Protein AF-A0A497KD24-F1 (afdb_monomer)

Foldseek 3Di:
DEDEPDADEPDPVSVVVVCVVCVVVVVVVAAYEYEYAHPDPDHDPVVVVVCVVCVVVVNNRRYHYHHPPPDDPVRVVVLLVVLQVVVVVVDDLVVSCVVVVNPSVVSCVSCVVVD

Solvent-accessible surface area (backbone atoms only — not comparable to full-atom values): 6708 Å² total; per-residue (Å²): 89,81,44,75,53,72,91,40,57,64,42,59,75,54,48,52,54,53,49,63,75,42,41,73,44,52,77,69,69,42,45,36,37,44,34,19,32,66,87,57,100,61,75,50,73,65,50,48,53,51,50,49,53,28,45,80,68,75,41,57,77,38,59,42,80,41,65,66,57,93,54,54,72,70,55,49,47,56,52,47,55,53,53,45,55,44,40,78,70,68,50,54,63,71,56,52,19,65,74,67,73,42,60,54,72,59,50,51,68,65,43,64,88,74,116

Structure (mmCIF, N/CA/C/O backbone):
data_AF-A0A497KD24-F1
#
_entry.id   AF-A0A497KD24-F1
#
loop_
_atom_site.group_PDB
_atom_site.id
_atom_site.type_symbol
_atom_site.label_atom_id
_atom_site.label_alt_id
_atom_site.label_comp_id
_atom_site.label_asym_id
_atom_site.label_entity_id
_atom_site.label_seq_id
_atom_site.pdbx_PDB_ins_code
_atom_site.Cartn_x
_atom_site.Cartn_y
_atom_site.Cartn_z
_atom_site.occupancy
_atom_site.B_iso_or_equiv
_atom_site.auth_seq_id
_atom_site.auth_comp_id
_atom_site.auth_asym_id
_atom_site.auth_atom_id
_atom_site.pdbx_PDB_model_num
ATOM 1 N N . VAL A 1 1 ? -16.097 3.629 5.795 1.00 88.75 1 VAL A N 1
ATOM 2 C CA . VAL A 1 1 ? -15.485 4.969 5.613 1.00 88.75 1 VAL A CA 1
ATOM 3 C C . VAL A 1 1 ? -14.060 4.807 5.117 1.00 88.75 1 VAL A C 1
ATOM 5 O O . VAL A 1 1 ? -13.304 4.058 5.725 1.00 88.75 1 VAL A O 1
ATOM 8 N N . LYS A 1 2 ? -13.694 5.464 4.011 1.00 88.50 2 LYS A N 1
ATOM 9 C CA . LYS A 1 2 ? -12.340 5.400 3.441 1.00 88.50 2 LYS A CA 1
ATOM 10 C C . LYS A 1 2 ? -11.532 6.636 3.838 1.00 88.50 2 LYS A C 1
ATOM 12 O O . LYS A 1 2 ? -11.992 7.754 3.639 1.00 88.50 2 LYS A O 1
ATOM 17 N N . VAL A 1 3 ? -10.314 6.427 4.331 1.00 88.19 3 VAL A N 1
ATOM 18 C CA . VAL A 1 3 ? -9.316 7.465 4.609 1.00 88.19 3 VAL A CA 1
ATOM 19 C C . VAL A 1 3 ? -8.098 7.212 3.726 1.00 88.19 3 VAL A C 1
ATOM 21 O O . VAL A 1 3 ? -7.386 6.226 3.898 1.00 88.19 3 VAL A O 1
ATOM 24 N N . SER A 1 4 ? -7.855 8.101 2.763 1.00 87.12 4 SER A N 1
ATOM 25 C CA . SER A 1 4 ? -6.692 8.033 1.870 1.00 87.12 4 SER A CA 1
ATOM 26 C C . SER A 1 4 ? -5.592 8.951 2.385 1.00 87.12 4 SER A C 1
ATOM 28 O O . SER A 1 4 ? -5.760 10.165 2.450 1.00 87.12 4 SER A O 1
ATOM 30 N N . LEU A 1 5 ? -4.435 8.383 2.713 1.00 82.56 5 LEU A N 1
ATOM 31 C CA . LEU A 1 5 ? -3.286 9.119 3.245 1.00 82.56 5 LEU A CA 1
ATOM 32 C C . LEU A 1 5 ? -2.395 9.728 2.148 1.00 82.56 5 LEU A C 1
ATOM 34 O O . LEU A 1 5 ? -1.282 10.182 2.421 1.00 82.56 5 LEU A O 1
ATOM 38 N N . GLY A 1 6 ? -2.863 9.755 0.896 1.00 81.31 6 GLY A N 1
ATOM 39 C CA . GLY A 1 6 ? -2.104 10.314 -0.223 1.00 81.31 6 GLY A CA 1
ATOM 40 C C . GLY A 1 6 ? -0.818 9.529 -0.489 1.00 81.31 6 GLY A C 1
ATOM 41 O O . GLY A 1 6 ? -0.887 8.325 -0.742 1.00 81.31 6 GLY A O 1
ATOM 42 N N . SER A 1 7 ? 0.322 10.224 -0.453 1.00 74.50 7 SER A N 1
ATOM 43 C CA . SER A 1 7 ? 1.684 9.688 -0.598 1.00 74.50 7 SER A CA 1
ATOM 44 C C . SER A 1 7 ? 2.344 9.291 0.729 1.00 74.50 7 SER A C 1
ATOM 46 O O . SER A 1 7 ? 3.514 8.910 0.739 1.00 74.50 7 SER A O 1
ATOM 48 N N . LYS A 1 8 ? 1.629 9.388 1.858 1.00 80.88 8 LYS A N 1
ATOM 49 C CA . LYS A 1 8 ? 2.207 9.122 3.180 1.00 80.88 8 LYS A CA 1
ATOM 50 C C . LYS A 1 8 ? 2.397 7.629 3.431 1.00 80.88 8 LYS A C 1
ATOM 52 O O . LYS A 1 8 ? 1.626 6.781 2.975 1.00 80.88 8 LYS A O 1
ATOM 57 N N . ILE A 1 9 ? 3.426 7.350 4.223 1.00 8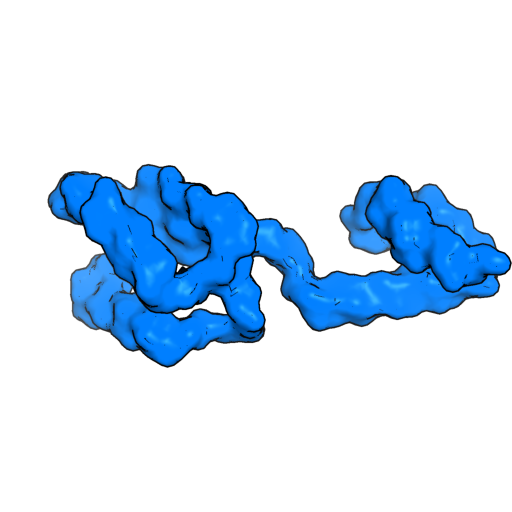2.56 9 ILE A N 1
ATOM 58 C CA . ILE A 1 9 ? 3.737 6.021 4.730 1.00 82.56 9 ILE A CA 1
ATOM 59 C C . ILE A 1 9 ? 2.836 5.717 5.937 1.00 82.56 9 ILE A C 1
ATOM 61 O O . ILE A 1 9 ? 2.607 6.586 6.781 1.00 82.56 9 ILE A O 1
ATOM 65 N N . LEU A 1 10 ? 2.344 4.482 6.027 1.00 83.62 10 LEU A N 1
ATOM 66 C CA . LEU A 1 10 ? 1.514 3.954 7.111 1.00 83.62 10 LEU A CA 1
ATOM 67 C C . LEU A 1 10 ? 2.335 3.711 8.387 1.00 83.62 10 LEU A C 1
ATOM 69 O O . LEU A 1 10 ? 2.569 2.577 8.795 1.00 83.62 10 LEU A O 1
ATOM 73 N N . THR A 1 11 ? 2.794 4.790 9.017 1.00 85.25 11 THR A N 1
ATOM 74 C CA . THR A 1 11 ? 3.390 4.755 10.359 1.00 85.25 11 THR A CA 1
ATOM 75 C C . THR A 1 11 ? 2.320 4.969 11.430 1.00 85.25 11 THR A C 1
ATOM 77 O O . THR A 1 11 ? 1.284 5.590 11.174 1.00 85.25 11 THR A O 1
ATOM 80 N N . PHE A 1 12 ? 2.572 4.506 12.657 1.00 86.12 12 PHE A N 1
ATOM 81 C CA . PHE A 1 12 ? 1.617 4.665 13.758 1.00 86.12 12 PHE A CA 1
ATOM 82 C C . PHE A 1 12 ? 1.183 6.117 14.020 1.00 86.12 12 PHE A C 1
ATOM 84 O O . PHE A 1 12 ? -0.018 6.338 14.151 1.00 86.12 12 PHE A O 1
ATOM 91 N N . PRO A 1 13 ? 2.064 7.141 14.010 1.00 89.19 13 PRO A N 1
ATOM 92 C CA . PRO A 1 13 ? 1.626 8.529 14.175 1.00 89.19 13 PRO A CA 1
ATOM 93 C C . PRO A 1 13 ? 0.610 8.983 13.120 1.00 89.19 13 PRO A C 1
ATOM 95 O O . PRO A 1 13 ? -0.319 9.731 13.429 1.00 89.19 13 PRO A O 1
ATOM 98 N N . VAL A 1 14 ? 0.769 8.526 11.875 1.00 89.19 14 VAL A N 1
ATOM 99 C CA . VAL A 1 14 ? -0.143 8.859 10.774 1.00 89.19 14 VAL A CA 1
ATOM 100 C C . VAL A 1 14 ? -1.468 8.120 10.942 1.00 89.19 14 VAL A C 1
ATOM 102 O O . VAL A 1 14 ? -2.529 8.736 10.842 1.00 89.19 14 VAL A O 1
ATOM 105 N N . VAL A 1 15 ? -1.410 6.826 11.260 1.00 88.25 15 VAL A N 1
ATOM 106 C CA . VAL A 1 15 ? -2.594 5.996 11.511 1.00 88.25 15 VAL A CA 1
ATOM 107 C C . VAL A 1 15 ? -3.386 6.505 12.714 1.00 88.25 15 VAL A C 1
ATOM 109 O O . VAL A 1 15 ? -4.598 6.657 12.615 1.00 88.25 15 VAL A O 1
ATOM 112 N N . ARG A 1 16 ? -2.722 6.862 13.818 1.00 90.81 16 ARG A N 1
ATOM 113 C CA . ARG A 1 16 ? -3.357 7.447 15.008 1.00 90.81 16 ARG A CA 1
ATOM 114 C C . ARG A 1 16 ? -4.146 8.703 14.652 1.00 90.81 16 ARG A C 1
ATOM 116 O O . ARG A 1 16 ? -5.306 8.818 15.033 1.00 90.81 16 ARG A O 1
ATOM 123 N N . LYS A 1 17 ? -3.540 9.633 13.903 1.00 91.12 17 LYS A N 1
ATOM 124 C CA . LYS A 1 17 ? -4.228 10.855 13.453 1.00 91.12 17 LYS A CA 1
ATOM 125 C C . LYS A 1 17 ? -5.454 10.524 12.598 1.00 91.12 17 LYS A C 1
ATOM 127 O O . LYS A 1 17 ? -6.511 11.102 12.823 1.00 91.12 17 LYS A O 1
ATOM 132 N N . ALA A 1 18 ? -5.324 9.576 11.671 1.00 90.50 18 ALA A N 1
ATOM 133 C CA . ALA A 1 18 ? -6.430 9.134 10.825 1.00 90.50 18 ALA A CA 1
ATOM 134 C C . ALA A 1 18 ? -7.576 8.511 11.637 1.00 90.50 18 ALA A C 1
ATOM 136 O O . ALA A 1 18 ? -8.732 8.853 11.415 1.00 90.50 18 ALA A O 1
ATOM 137 N N . LEU A 1 19 ? -7.265 7.646 12.607 1.00 90.19 19 LEU A N 1
ATOM 138 C CA . LEU A 1 19 ? -8.258 6.999 13.467 1.00 90.19 19 LEU A CA 1
ATOM 139 C C . LEU A 1 19 ? -8.999 8.003 14.355 1.00 90.19 19 LEU A C 1
ATOM 141 O O . LEU A 1 19 ? -10.214 7.905 14.491 1.00 90.19 19 LEU A O 1
ATOM 145 N N . ILE A 1 20 ? -8.296 8.999 14.906 1.00 92.56 20 ILE A N 1
ATOM 146 C CA . ILE A 1 20 ? -8.922 10.074 15.691 1.00 92.56 20 ILE A CA 1
ATOM 147 C C . ILE A 1 20 ? -9.933 10.850 14.837 1.00 92.56 20 ILE A C 1
ATOM 149 O O . ILE A 1 20 ? -11.037 11.120 15.300 1.00 92.56 20 ILE A O 1
ATOM 153 N N . GLN A 1 21 ? -9.599 11.152 13.578 1.00 91.88 21 GLN A N 1
ATOM 154 C CA . GLN A 1 21 ? -10.502 11.866 12.663 1.00 91.88 21 GLN A CA 1
ATOM 155 C C . GLN A 1 21 ? -11.789 11.092 12.358 1.00 91.88 21 GLN A C 1
ATOM 157 O O . GLN A 1 21 ? -12.818 11.701 12.080 1.00 91.88 21 GLN A O 1
ATOM 162 N N . VAL A 1 22 ? -11.749 9.759 12.415 1.00 91.00 22 VAL A N 1
ATOM 163 C CA . VAL A 1 22 ? -12.904 8.899 12.121 1.00 91.00 22 VAL A CA 1
ATOM 164 C C . VAL A 1 22 ? -13.489 8.220 13.359 1.00 91.00 22 VAL A C 1
ATOM 166 O O . VAL A 1 22 ? -14.302 7.306 13.223 1.00 91.00 22 VAL A O 1
ATOM 169 N N . LYS A 1 23 ? -13.131 8.680 14.565 1.00 90.50 23 LYS A N 1
ATOM 170 C CA . LYS A 1 23 ? -13.579 8.095 15.839 1.00 90.50 23 LYS A CA 1
ATOM 171 C C . LYS A 1 23 ? -15.101 7.946 15.909 1.00 90.50 23 LYS A C 1
ATOM 173 O O . LYS A 1 23 ? -15.593 6.865 16.212 1.00 90.50 23 LYS A O 1
ATOM 178 N N . ASN A 1 24 ? -15.840 8.988 15.528 1.00 90.88 24 ASN A N 1
ATOM 179 C CA . ASN A 1 24 ? -17.308 8.982 15.558 1.00 90.88 24 ASN A CA 1
ATOM 180 C C . ASN A 1 24 ? -17.914 7.893 14.654 1.00 90.88 24 ASN A C 1
ATOM 182 O O . ASN A 1 24 ? -19.010 7.406 14.912 1.00 90.88 24 ASN A O 1
ATOM 186 N N . TYR A 1 25 ? -17.216 7.497 13.586 1.00 90.31 25 TYR A N 1
ATOM 187 C CA . TYR A 1 25 ? -17.655 6.410 12.711 1.00 90.31 25 TYR A CA 1
ATOM 188 C C . TYR A 1 25 ? -17.351 5.034 13.313 1.00 90.31 25 TYR A C 1
ATOM 190 O O . TYR A 1 25 ? -18.166 4.125 13.170 1.00 90.31 25 TYR A O 1
ATOM 198 N N . LEU A 1 26 ? -16.227 4.889 14.024 1.00 85.06 26 LEU A N 1
ATOM 199 C CA . LEU A 1 26 ? -15.916 3.671 14.781 1.00 85.06 26 LEU A CA 1
ATOM 200 C C . LEU A 1 26 ? -16.944 3.422 15.890 1.00 85.06 26 LEU A C 1
ATOM 202 O O . LEU A 1 26 ? -17.400 2.294 16.051 1.00 85.06 26 LEU A O 1
ATOM 206 N N . GLU A 1 27 ? -17.347 4.469 16.613 1.00 87.00 27 GLU A N 1
ATOM 207 C CA . GLU A 1 27 ? -18.393 4.392 17.648 1.00 87.00 27 GLU A CA 1
ATOM 208 C C . GLU A 1 27 ? -19.749 3.979 17.064 1.00 87.00 27 GLU A C 1
ATOM 210 O O . GLU A 1 27 ? -20.482 3.204 17.670 1.00 87.00 27 GLU A O 1
ATOM 215 N N . LYS A 1 28 ? -20.044 4.418 15.837 1.00 90.12 28 LYS A N 1
ATOM 216 C CA . LYS A 1 28 ? -21.231 4.012 15.069 1.00 90.12 28 LYS A CA 1
ATOM 217 C C . LYS A 1 28 ? -21.055 2.685 14.320 1.00 90.12 28 LYS A C 1
ATOM 219 O O . LYS A 1 28 ? -21.831 2.375 13.421 1.00 90.12 28 LYS A O 1
ATOM 224 N N . ASN A 1 29 ? -20.038 1.905 14.678 1.00 85.75 29 ASN A N 1
ATOM 225 C CA . ASN A 1 29 ? -19.792 0.550 14.191 1.00 85.75 29 ASN A CA 1
ATOM 226 C C . ASN A 1 29 ? -19.456 0.419 12.689 1.00 85.75 29 ASN A C 1
ATOM 228 O O . ASN A 1 29 ? -19.489 -0.693 12.148 1.00 85.75 29 ASN A O 1
ATOM 232 N N . TYR A 1 30 ? -19.088 1.518 12.019 1.00 89.75 30 TYR A N 1
ATOM 233 C CA . TYR A 1 30 ? -18.654 1.500 10.621 1.00 89.75 30 TYR A CA 1
ATOM 234 C C . TYR A 1 30 ? -17.275 0.856 10.470 1.00 89.75 30 TYR A C 1
ATOM 236 O O . TYR A 1 30 ? -16.376 1.065 11.283 1.00 89.75 30 TYR A O 1
ATOM 244 N N . GLN A 1 31 ? -17.073 0.167 9.347 1.00 91.62 31 GLN A N 1
ATOM 245 C CA . GLN A 1 31 ? -15.744 -0.260 8.922 1.00 91.62 31 GLN A CA 1
ATOM 246 C C . GLN A 1 31 ? -14.933 0.934 8.404 1.00 91.62 31 GLN A C 1
ATOM 248 O O . GLN A 1 31 ? -15.408 1.728 7.582 1.00 91.62 31 GLN A O 1
ATOM 253 N N . ILE A 1 32 ? -13.689 1.046 8.8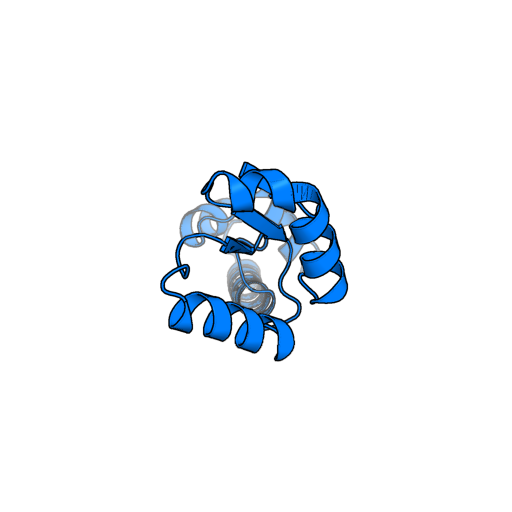55 1.00 92.12 32 ILE A N 1
ATOM 254 C CA . ILE A 1 32 ? -12.725 2.062 8.444 1.00 92.12 32 ILE A CA 1
ATOM 255 C C . ILE A 1 32 ? -11.662 1.421 7.559 1.00 92.12 32 ILE A C 1
ATOM 257 O O . ILE A 1 32 ? -11.017 0.453 7.941 1.00 92.12 32 ILE A O 1
ATOM 261 N N . MET A 1 33 ? -11.434 2.002 6.388 1.00 90.69 33 MET A N 1
ATOM 262 C CA . MET A 1 33 ? -10.368 1.602 5.479 1.00 90.69 33 MET A CA 1
ATOM 263 C C . MET A 1 33 ? -9.315 2.705 5.429 1.00 90.69 33 MET A C 1
ATOM 265 O O . MET A 1 33 ? -9.626 3.823 5.019 1.00 90.69 33 MET A O 1
ATOM 269 N N . ILE A 1 34 ? -8.081 2.404 5.829 1.00 88.62 34 ILE A N 1
ATOM 270 C CA . ILE A 1 34 ? -6.950 3.334 5.790 1.00 88.62 34 ILE A CA 1
ATOM 271 C C . ILE A 1 34 ? -6.018 2.914 4.655 1.00 88.62 34 ILE A C 1
ATOM 273 O O . ILE A 1 34 ? -5.372 1.870 4.705 1.00 88.62 34 ILE A O 1
ATOM 277 N N . GLU A 1 35 ? -5.947 3.747 3.626 1.00 88.25 35 GLU A N 1
ATOM 278 C CA . GLU A 1 35 ? -5.187 3.486 2.409 1.00 88.25 35 GLU A CA 1
ATOM 279 C C . GLU A 1 35 ? -3.919 4.356 2.374 1.00 88.25 35 GLU A C 1
ATOM 281 O O . GLU A 1 35 ? -3.991 5.585 2.466 1.00 88.25 35 GLU A O 1
ATOM 286 N N . GLY A 1 36 ? -2.748 3.739 2.214 1.00 84.31 36 GLY A N 1
ATOM 287 C CA . GLY A 1 36 ? -1.455 4.430 2.198 1.00 84.31 36 GLY A CA 1
ATOM 288 C C . GLY A 1 36 ? -0.317 3.530 1.723 1.00 84.31 36 GLY A C 1
ATOM 289 O O . GLY A 1 36 ? -0.557 2.418 1.273 1.00 84.31 36 GLY A O 1
ATOM 290 N N . TYR A 1 37 ? 0.927 4.006 1.791 1.00 80.06 37 TYR A N 1
ATOM 291 C CA . TYR A 1 37 ? 2.093 3.197 1.414 1.00 80.06 37 TYR A CA 1
ATOM 292 C C . TYR A 1 37 ? 2.673 2.471 2.626 1.00 80.06 37 TYR A C 1
ATOM 294 O O . TYR A 1 37 ? 2.904 3.093 3.662 1.00 80.06 37 TYR A O 1
ATOM 302 N N . PHE A 1 38 ? 2.985 1.181 2.514 1.00 81.44 38 PHE A N 1
ATOM 303 C CA . PHE A 1 38 ? 3.736 0.501 3.572 1.00 81.44 38 PHE A CA 1
ATOM 304 C C . PHE A 1 38 ? 5.226 0.861 3.543 1.00 81.44 38 PHE A C 1
ATOM 306 O O . PHE A 1 38 ? 5.843 0.972 2.484 1.00 81.44 38 PHE A O 1
ATOM 313 N N . ALA A 1 39 ? 5.817 1.041 4.729 1.00 73.81 39 ALA A N 1
ATOM 314 C CA . ALA A 1 39 ? 7.244 1.343 4.875 1.00 73.81 39 ALA A CA 1
ATOM 315 C C . ALA A 1 39 ? 8.136 0.147 4.494 1.00 73.81 39 ALA A C 1
ATOM 317 O O . ALA A 1 39 ? 9.269 0.322 4.049 1.00 73.81 39 ALA A O 1
ATOM 318 N N . GLY A 1 40 ? 7.627 -1.073 4.681 1.00 72.31 40 GLY A N 1
ATOM 319 C CA . GLY A 1 40 ? 8.376 -2.315 4.533 1.00 72.31 40 GLY A CA 1
ATOM 320 C C . GLY A 1 40 ? 7.477 -3.504 4.206 1.00 72.31 40 GLY A C 1
ATOM 321 O O . GLY A 1 40 ? 6.324 -3.343 3.816 1.00 72.31 40 GLY A O 1
ATOM 322 N N . LYS A 1 41 ? 8.024 -4.719 4.339 1.00 68.62 41 LYS A N 1
ATOM 323 C CA . LYS A 1 41 ? 7.290 -5.968 4.063 1.00 68.62 41 LYS A CA 1
ATOM 324 C C . LYS A 1 41 ? 6.123 -6.210 5.019 1.00 68.62 41 LYS A C 1
ATOM 326 O O . LYS A 1 41 ? 5.202 -6.931 4.644 1.00 68.62 41 LYS A O 1
ATOM 331 N N . GLU A 1 42 ? 6.202 -5.646 6.218 1.00 76.44 42 GLU A N 1
ATOM 332 C CA . GLU A 1 42 ? 5.289 -5.890 7.325 1.00 76.44 42 GLU A CA 1
ATOM 333 C C . GLU A 1 42 ? 4.864 -4.576 7.980 1.00 76.44 42 GLU A C 1
ATOM 335 O O . GLU A 1 42 ? 5.521 -3.540 7.834 1.00 76.44 42 GLU A O 1
ATOM 340 N N . TYR A 1 43 ? 3.772 -4.649 8.738 1.00 82.19 43 TYR A N 1
ATOM 341 C CA . TYR A 1 43 ? 3.340 -3.593 9.641 1.00 82.19 43 TYR A CA 1
ATOM 342 C C . TYR A 1 43 ? 4.419 -3.266 10.680 1.00 82.19 43 TYR A C 1
ATOM 344 O O . TYR A 1 43 ? 5.159 -4.149 11.123 1.00 82.19 43 TYR A O 1
ATOM 352 N N . SER A 1 44 ? 4.476 -2.004 11.115 1.00 84.81 44 SER A N 1
ATOM 353 C CA . SER A 1 44 ? 5.301 -1.640 12.269 1.00 84.81 44 SER A CA 1
ATOM 354 C C . SER A 1 44 ? 4.807 -2.363 13.529 1.00 84.81 44 SER A C 1
ATOM 3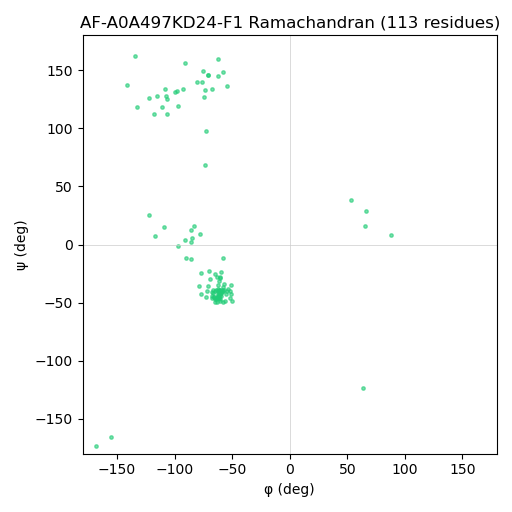56 O O . SER A 1 44 ? 3.656 -2.808 13.589 1.00 84.81 44 SER A O 1
ATOM 358 N N . ARG A 1 45 ? 5.666 -2.485 14.550 1.00 88.31 45 ARG A N 1
A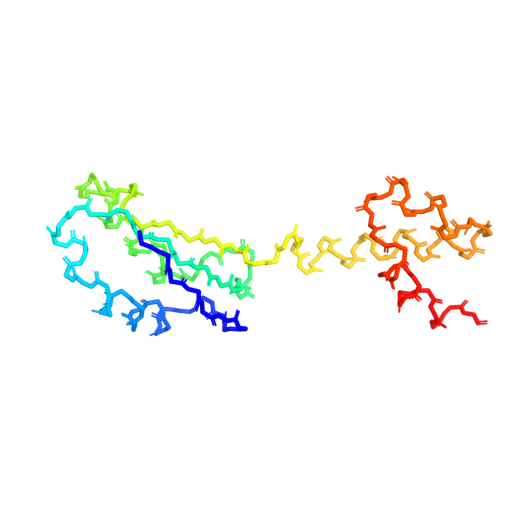TOM 359 C CA . ARG A 1 45 ? 5.331 -3.177 15.808 1.00 88.31 45 ARG A CA 1
ATOM 360 C C . ARG A 1 45 ? 4.058 -2.612 16.446 1.00 88.31 45 ARG A C 1
ATOM 362 O O . ARG A 1 45 ? 3.223 -3.369 16.922 1.00 88.31 45 ARG A O 1
ATOM 369 N N . GLU A 1 46 ? 3.891 -1.299 16.403 1.00 89.12 46 GLU A N 1
ATOM 370 C CA . GLU A 1 46 ? 2.743 -0.584 16.958 1.00 89.12 46 GLU A CA 1
ATOM 371 C C . GLU A 1 46 ? 1.452 -0.908 16.201 1.00 89.12 46 GLU A C 1
ATOM 373 O O . GLU A 1 46 ? 0.414 -1.132 16.816 1.00 89.12 46 GLU A O 1
ATOM 378 N N . ILE A 1 47 ? 1.510 -0.980 14.866 1.00 87.25 47 ILE A N 1
ATOM 379 C CA . ILE A 1 47 ? 0.352 -1.368 14.052 1.00 87.25 47 ILE A CA 1
ATOM 380 C C . ILE A 1 47 ? -0.015 -2.832 14.308 1.00 87.25 47 ILE A C 1
ATOM 382 O O . ILE A 1 47 ? -1.196 -3.143 14.428 1.00 87.25 47 ILE A O 1
ATOM 386 N N . LYS A 1 48 ? 0.976 -3.720 14.460 1.00 90.00 48 LYS A N 1
ATOM 387 C CA . LYS A 1 48 ? 0.731 -5.119 14.844 1.00 90.00 48 LYS A CA 1
ATOM 388 C C . LYS A 1 48 ? 0.047 -5.217 16.209 1.00 90.00 48 LYS A C 1
ATOM 390 O O . LYS A 1 48 ? -0.949 -5.918 16.325 1.00 90.00 48 LYS A O 1
ATOM 395 N N . ALA A 1 49 ? 0.536 -4.487 17.213 1.00 91.44 49 ALA A N 1
ATOM 396 C CA . ALA A 1 49 ? -0.063 -4.464 18.548 1.00 91.44 49 ALA A CA 1
ATOM 397 C C . ALA A 1 49 ? -1.501 -3.921 18.529 1.00 91.44 49 ALA A C 1
ATOM 399 O O . ALA A 1 49 ? -2.380 -4.462 19.193 1.00 91.44 49 ALA A O 1
ATOM 400 N N . PHE A 1 50 ? -1.761 -2.886 17.726 1.00 89.69 50 PHE A N 1
ATOM 401 C CA . PHE A 1 50 ? -3.106 -2.351 17.539 1.00 89.69 50 PHE A CA 1
ATOM 402 C C . PHE A 1 50 ? -4.058 -3.365 16.886 1.00 89.69 50 PHE A C 1
ATOM 404 O O . PHE A 1 50 ? -5.170 -3.553 17.371 1.00 89.69 50 PHE A O 1
ATOM 411 N N . LEU A 1 51 ? -3.625 -4.040 15.815 1.00 89.38 51 LEU A N 1
ATOM 412 C CA . LEU A 1 51 ? -4.416 -5.088 15.160 1.00 89.38 51 LEU A CA 1
ATOM 413 C C . LEU A 1 51 ? -4.698 -6.261 16.105 1.00 89.38 51 LEU A C 1
ATOM 415 O O . LEU A 1 51 ? -5.831 -6.726 16.165 1.00 89.38 51 LEU A O 1
ATOM 419 N N . PHE A 1 52 ? -3.702 -6.675 16.889 1.00 92.19 52 PHE A N 1
ATOM 420 C CA . PHE A 1 52 ? -3.867 -7.701 17.915 1.00 92.19 52 PHE A CA 1
ATOM 421 C C . PHE A 1 52 ? -4.902 -7.291 18.973 1.00 92.19 52 PHE A C 1
ATOM 423 O O . PHE A 1 52 ? -5.775 -8.076 19.324 1.00 92.19 52 PHE A O 1
ATOM 430 N N . ALA A 1 53 ? -4.878 -6.038 19.437 1.00 92.62 53 ALA A N 1
ATOM 431 C CA . ALA A 1 53 ? -5.896 -5.540 20.360 1.00 92.62 53 ALA A CA 1
ATOM 432 C C . ALA A 1 53 ? -7.308 -5.573 19.745 1.00 92.62 53 ALA A C 1
ATOM 434 O O . ALA A 1 53 ? -8.264 -5.926 20.430 1.00 92.62 53 ALA A O 1
ATOM 435 N N . LEU A 1 54 ? -7.456 -5.240 18.457 1.00 89.94 54 LEU A N 1
ATOM 436 C CA . LEU A 1 54 ? -8.743 -5.361 17.762 1.00 89.94 54 LEU A CA 1
ATOM 437 C C . LEU A 1 54 ? -9.212 -6.813 17.661 1.00 89.94 54 LEU A C 1
ATOM 439 O O . LEU A 1 54 ? -10.402 -7.066 17.8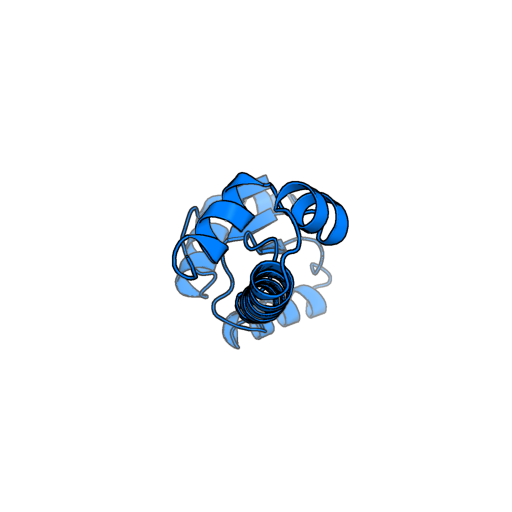16 1.00 89.94 54 LEU A O 1
ATOM 443 N N . GLU A 1 55 ? -8.300 -7.750 17.423 1.00 91.19 55 GLU A N 1
ATOM 444 C CA . GLU A 1 55 ? -8.595 -9.182 17.377 1.00 91.19 55 GLU A CA 1
ATOM 445 C C . GLU A 1 55 ? -9.093 -9.706 18.729 1.00 91.19 55 GLU A C 1
ATOM 447 O O . GLU A 1 55 ? -10.173 -10.288 18.784 1.00 91.19 55 GLU A O 1
ATOM 452 N N . ILE A 1 56 ? -8.385 -9.402 19.823 1.00 95.06 56 ILE A N 1
ATOM 453 C CA . ILE A 1 56 ? -8.799 -9.762 21.193 1.00 95.06 56 ILE A CA 1
ATOM 454 C C . ILE A 1 56 ? -10.188 -9.203 21.533 1.00 95.06 56 ILE A C 1
ATOM 456 O O . ILE A 1 56 ? -10.960 -9.834 22.249 1.00 95.06 56 ILE A O 1
ATOM 460 N N . LEU A 1 57 ? -10.527 -8.028 21.000 1.00 91.50 57 LEU A N 1
ATOM 461 C CA . LEU A 1 57 ? -11.823 -7.382 21.206 1.00 91.50 57 LEU A CA 1
ATOM 462 C C . LEU A 1 57 ? -12.914 -7.840 20.221 1.00 91.50 57 LEU A C 1
ATOM 464 O O . LEU A 1 57 ? -14.016 -7.293 20.267 1.00 91.50 57 LEU A O 1
ATOM 468 N N . GLY A 1 58 ? -12.630 -8.780 19.311 1.00 88.38 58 GLY A N 1
ATOM 469 C CA . GLY A 1 58 ? -13.583 -9.246 18.296 1.00 88.38 58 GLY A CA 1
ATOM 470 C C . GLY A 1 58 ? -13.961 -8.178 17.258 1.00 88.38 58 GLY A C 1
ATOM 471 O O . GLY A 1 58 ? -15.079 -8.166 16.754 1.00 88.38 58 GLY A O 1
ATOM 472 N N . LYS A 1 59 ? -13.054 -7.234 16.979 1.00 88.69 59 LYS A N 1
ATOM 473 C CA . LYS A 1 59 ? -13.237 -6.070 16.086 1.00 88.69 59 LYS A CA 1
ATOM 474 C C . LYS A 1 59 ? -12.215 -6.032 14.946 1.00 88.69 59 LYS A C 1
ATOM 476 O O . LYS A 1 59 ? -11.889 -4.964 14.422 1.00 88.69 59 LYS A O 1
ATOM 481 N N . ASN A 1 60 ? -11.677 -7.187 14.574 1.00 86.44 60 ASN A N 1
ATOM 482 C CA . ASN A 1 60 ? -10.675 -7.365 13.521 1.00 86.44 60 ASN A CA 1
ATOM 483 C C . ASN A 1 60 ? -11.142 -6.883 12.133 1.00 86.44 60 ASN A C 1
ATOM 485 O O . ASN A 1 60 ? -10.317 -6.522 11.299 1.00 86.44 60 ASN A O 1
ATOM 489 N N . ASP A 1 61 ? -12.449 -6.817 11.892 1.00 86.50 61 ASP A N 1
ATOM 490 C CA . ASP A 1 61 ? -13.047 -6.325 10.650 1.00 86.50 61 ASP A CA 1
ATOM 491 C C . ASP A 1 61 ? -13.246 -4.797 10.620 1.00 86.50 61 ASP A C 1
ATOM 493 O O . ASP A 1 61 ? -13.510 -4.230 9.557 1.00 86.50 61 ASP A O 1
ATOM 497 N N . LYS A 1 62 ? -13.117 -4.103 11.760 1.00 88.38 62 LYS A N 1
ATOM 498 C CA . LYS A 1 62 ? -13.456 -2.674 11.876 1.00 88.38 62 LYS A CA 1
ATOM 499 C C . LYS A 1 62 ? -12.419 -1.739 11.283 1.00 88.38 62 LYS A C 1
ATOM 501 O O . LYS A 1 62 ? -12.776 -0.623 10.904 1.00 88.38 62 LYS A O 1
ATOM 506 N N . VAL A 1 63 ? -11.162 -2.162 11.184 1.00 88.94 63 VAL A N 1
ATOM 507 C CA . VAL A 1 63 ? -10.087 -1.353 10.598 1.00 88.94 63 VAL A CA 1
ATOM 508 C C . VAL A 1 63 ? -9.290 -2.190 9.610 1.00 88.94 63 VAL A C 1
ATOM 510 O O . VAL A 1 63 ? -8.640 -3.158 9.984 1.00 88.94 63 VAL A O 1
ATOM 513 N N . VAL A 1 64 ? -9.299 -1.773 8.346 1.00 87.56 64 VAL A N 1
ATOM 514 C CA . VAL A 1 64 ? -8.578 -2.431 7.254 1.00 87.56 64 VAL A CA 1
ATOM 515 C C . VAL A 1 64 ? -7.503 -1.492 6.723 1.00 87.56 64 VAL A C 1
ATOM 517 O O . VAL A 1 64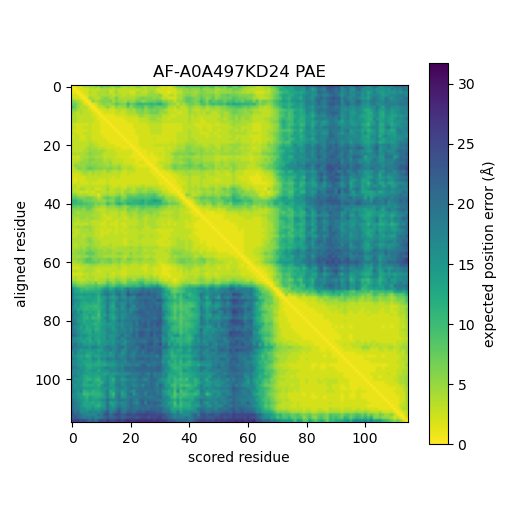 ? -7.789 -0.349 6.36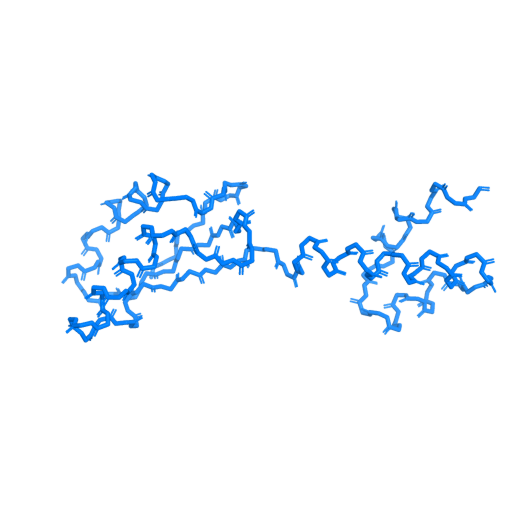5 1.00 87.56 64 VAL A O 1
ATOM 520 N N . PHE A 1 65 ? -6.265 -1.975 6.637 1.00 86.12 65 PHE A N 1
ATOM 521 C CA . PHE A 1 65 ? -5.164 -1.248 6.006 1.00 86.12 65 PHE A CA 1
ATOM 522 C C . PHE A 1 65 ? -4.959 -1.731 4.572 1.00 86.12 65 PHE A C 1
ATOM 524 O O . PHE A 1 65 ? -4.879 -2.932 4.324 1.00 86.12 65 PHE A O 1
ATOM 531 N N . VAL A 1 66 ? -4.843 -0.794 3.632 1.00 83.25 66 VAL A N 1
ATOM 532 C CA . VAL A 1 66 ? -4.671 -1.092 2.203 1.00 83.25 66 VAL A CA 1
ATOM 533 C C . VAL A 1 66 ? -3.386 -0.447 1.695 1.00 83.25 66 VAL A C 1
ATOM 535 O O . VAL A 1 66 ? -3.202 0.765 1.842 1.00 83.25 66 VAL A O 1
ATOM 538 N N . ASP A 1 67 ? -2.512 -1.250 1.077 1.00 80.50 67 ASP A N 1
ATOM 539 C CA . ASP A 1 67 ? -1.330 -0.732 0.379 1.00 80.50 67 ASP A CA 1
ATOM 540 C C . ASP A 1 67 ? -1.744 -0.089 -0.945 1.00 80.50 67 ASP A C 1
ATOM 542 O O . ASP A 1 67 ? -2.357 -0.736 -1.796 1.00 80.50 67 ASP A O 1
ATOM 546 N N . LYS A 1 68 ? -1.344 1.163 -1.172 1.00 77.25 68 LYS A N 1
ATOM 547 C CA . LYS A 1 68 ? -1.447 1.786 -2.499 1.00 77.25 68 LYS A CA 1
ATOM 548 C C . LYS A 1 68 ? -0.471 1.204 -3.506 1.00 77.25 68 LYS A C 1
ATOM 550 O O . LYS A 1 68 ? -0.663 1.366 -4.713 1.00 77.25 68 LYS A O 1
ATOM 555 N N . ALA A 1 69 ? 0.620 0.596 -3.052 1.00 66.25 69 ALA A N 1
ATOM 556 C CA . ALA A 1 69 ? 1.565 -0.024 -3.954 1.00 66.25 69 ALA A CA 1
ATOM 557 C C . ALA A 1 69 ? 0.957 -1.320 -4.512 1.00 66.25 69 ALA A C 1
ATOM 559 O O . ALA A 1 69 ? 1.061 -2.378 -3.906 1.00 66.25 69 ALA A O 1
ATOM 560 N N . GLY A 1 70 ? 0.384 -1.257 -5.721 1.00 61.28 70 GLY A N 1
ATOM 561 C CA . GLY A 1 70 ? -0.082 -2.453 -6.444 1.00 61.28 70 GLY A CA 1
ATOM 562 C C . GLY A 1 70 ? 1.012 -3.507 -6.699 1.00 61.28 70 GLY A C 1
ATOM 563 O O . GLY A 1 70 ? 0.702 -4.631 -7.071 1.00 61.28 70 GLY A O 1
ATOM 564 N N . TYR A 1 71 ? 2.286 -3.154 -6.476 1.00 62.62 71 TYR A N 1
ATOM 565 C CA . T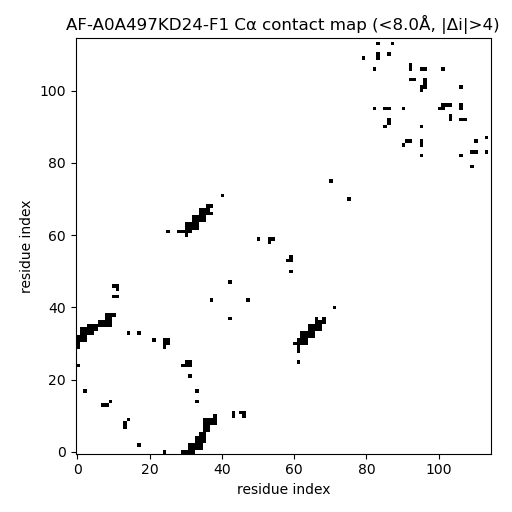YR A 1 71 ? 3.429 -4.067 -6.406 1.00 62.62 71 TYR A CA 1
ATOM 566 C C . TYR A 1 71 ? 4.386 -3.617 -5.303 1.00 62.62 71 TYR A C 1
ATOM 568 O O . TYR A 1 71 ? 4.745 -2.434 -5.243 1.00 62.62 71 TYR A O 1
ATOM 576 N N . LYS A 1 72 ? 4.909 -4.553 -4.500 1.00 66.25 72 LYS A N 1
ATOM 577 C CA . LYS A 1 72 ? 5.954 -4.225 -3.518 1.00 66.25 72 LYS A CA 1
ATOM 578 C C . LYS A 1 72 ? 7.205 -3.723 -4.247 1.00 66.25 72 LYS A C 1
ATOM 580 O O . LYS A 1 72 ? 7.559 -4.220 -5.318 1.00 66.25 72 LYS A O 1
ATOM 585 N N . LYS A 1 73 ? 7.944 -2.768 -3.665 1.00 69.25 73 LYS A N 1
ATOM 586 C CA . LYS A 1 73 ? 9.157 -2.177 -4.286 1.00 69.25 73 LYS A CA 1
ATOM 587 C C . LYS A 1 73 ? 10.165 -3.242 -4.754 1.00 69.25 73 LYS A C 1
ATOM 589 O O . LYS A 1 73 ? 10.737 -3.113 -5.836 1.00 69.25 73 LYS A O 1
ATOM 594 N N . ALA A 1 74 ? 10.347 -4.304 -3.966 1.00 71.31 74 ALA A N 1
ATOM 595 C CA . ALA A 1 74 ? 11.232 -5.423 -4.294 1.00 71.31 74 ALA A CA 1
ATOM 596 C C . ALA A 1 74 ? 10.731 -6.253 -5.490 1.00 71.31 74 ALA A C 1
ATOM 598 O O . ALA A 1 74 ? 11.518 -6.623 -6.359 1.00 71.31 74 ALA A O 1
ATOM 599 N N . GLU A 1 75 ? 9.427 -6.512 -5.568 1.00 77.75 75 GLU A N 1
ATOM 600 C CA . GLU A 1 75 ? 8.806 -7.226 -6.690 1.00 77.75 75 GLU A CA 1
ATOM 601 C C . GLU A 1 75 ? 8.883 -6.393 -7.964 1.00 77.75 75 GLU A C 1
ATOM 603 O O . GLU A 1 75 ? 9.308 -6.895 -9.001 1.00 77.75 75 GLU A O 1
ATOM 608 N N . ARG A 1 76 ? 8.591 -5.090 -7.863 1.00 83.56 76 ARG A N 1
ATOM 609 C CA . ARG A 1 76 ? 8.736 -4.144 -8.972 1.00 83.56 76 ARG A CA 1
ATOM 610 C C . ARG A 1 76 ? 10.166 -4.114 -9.509 1.00 83.56 76 ARG A C 1
ATOM 612 O O . ARG A 1 76 ? 10.348 -4.055 -10.721 1.00 83.56 76 ARG A O 1
ATOM 619 N N . ARG A 1 77 ? 11.177 -4.178 -8.635 1.00 84.25 77 ARG A N 1
ATOM 620 C CA . ARG A 1 77 ? 12.588 -4.242 -9.043 1.00 84.25 77 ARG A CA 1
ATOM 621 C C . ARG A 1 77 ? 12.904 -5.539 -9.792 1.00 84.25 77 ARG A C 1
ATOM 623 O O . ARG A 1 77 ? 13.436 -5.466 -10.893 1.00 84.25 77 ARG A O 1
ATOM 630 N N . LYS A 1 78 ? 12.513 -6.701 -9.257 1.00 87.12 78 LYS A N 1
ATOM 631 C CA . LYS A 1 78 ? 12.696 -7.999 -9.937 1.00 87.12 78 LYS A CA 1
ATOM 632 C C . LYS A 1 78 ? 11.993 -8.038 -11.298 1.00 87.12 78 LYS A C 1
ATOM 634 O O . LYS A 1 78 ? 12.533 -8.562 -12.268 1.00 87.12 78 LYS A O 1
ATOM 639 N N . LEU A 1 79 ? 10.786 -7.482 -11.368 1.00 88.94 79 LEU A N 1
ATOM 640 C CA . LEU A 1 79 ? 9.996 -7.396 -12.592 1.00 88.94 79 LEU A CA 1
ATOM 641 C C . LEU A 1 79 ? 10.675 -6.489 -13.624 1.00 88.94 79 LEU A C 1
ATOM 643 O O . LEU A 1 79 ? 10.822 -6.882 -14.778 1.00 88.94 79 LEU A O 1
ATOM 647 N N . LYS A 1 80 ? 11.168 -5.324 -13.189 1.00 91.06 80 LYS A N 1
ATOM 648 C CA . LYS A 1 80 ? 11.948 -4.402 -14.020 1.00 91.06 80 LYS A CA 1
ATOM 649 C C . LYS A 1 80 ? 13.203 -5.071 -14.586 1.00 91.06 80 LYS A C 1
ATOM 651 O O . LYS A 1 80 ? 13.403 -5.026 -15.793 1.00 91.06 80 LYS A O 1
ATOM 656 N N . GLU A 1 81 ? 13.995 -5.746 -13.754 1.00 92.56 81 GLU A N 1
ATOM 657 C CA . GLU A 1 81 ? 15.211 -6.450 -14.192 1.00 92.56 81 GLU A CA 1
ATOM 658 C C . GLU A 1 81 ? 14.908 -7.528 -15.253 1.00 92.56 81 GLU A C 1
ATOM 660 O O . GLU A 1 81 ? 15.649 -7.671 -16.225 1.00 92.56 81 GLU A O 1
ATOM 665 N N . LYS A 1 82 ? 13.799 -8.270 -15.113 1.00 91.69 82 LYS A N 1
ATOM 666 C CA . LYS A 1 82 ? 13.357 -9.251 -16.122 1.00 91.69 82 LYS A CA 1
ATOM 667 C C . LYS A 1 82 ? 12.961 -8.588 -17.444 1.00 91.69 82 LYS A C 1
ATOM 669 O O . LYS A 1 82 ? 13.367 -9.064 -18.502 1.00 91.69 82 LYS A O 1
ATOM 674 N N . VAL A 1 83 ? 12.190 -7.500 -17.380 1.00 93.44 83 VAL A N 1
ATOM 675 C CA . VAL A 1 83 ? 11.749 -6.737 -18.558 1.00 93.44 83 VAL A CA 1
ATOM 676 C C . VAL A 1 83 ? 12.946 -6.148 -19.304 1.00 93.44 83 VAL A C 1
ATOM 678 O O . VAL A 1 83 ? 13.037 -6.307 -20.517 1.00 93.44 83 VAL A O 1
ATOM 681 N N . GLU A 1 84 ? 13.898 -5.542 -18.591 1.00 93.38 84 GLU A N 1
ATOM 682 C CA . GLU A 1 84 ? 15.120 -4.989 -19.188 1.00 93.38 84 GLU A CA 1
ATOM 683 C C . GLU A 1 84 ? 15.962 -6.068 -19.879 1.00 93.38 84 GLU A C 1
ATOM 685 O O . GLU A 1 84 ? 16.374 -5.880 -21.020 1.00 93.38 84 GLU A O 1
ATOM 690 N N . LYS A 1 85 ? 16.172 -7.227 -19.236 1.00 93.69 85 LYS A N 1
ATOM 691 C CA . LYS A 1 85 ? 16.924 -8.343 -19.838 1.00 93.69 85 LYS A CA 1
ATOM 692 C C . LYS A 1 85 ? 16.291 -8.840 -21.135 1.00 93.69 85 LYS A C 1
ATOM 694 O O . LYS A 1 85 ? 17.005 -9.148 -22.082 1.00 93.69 85 LYS A O 1
ATOM 699 N N . LEU A 1 86 ? 14.966 -8.958 -21.174 1.00 92.38 86 LEU A N 1
ATOM 700 C CA . LEU A 1 86 ? 14.257 -9.400 -22.375 1.00 92.38 86 LEU A CA 1
ATOM 701 C C . LEU A 1 86 ? 14.277 -8.334 -23.476 1.00 92.38 86 LEU A C 1
ATOM 703 O O . LEU A 1 86 ? 14.412 -8.687 -24.645 1.00 92.38 86 LEU A O 1
ATOM 707 N N . TYR A 1 87 ? 14.200 -7.054 -23.111 1.00 93.3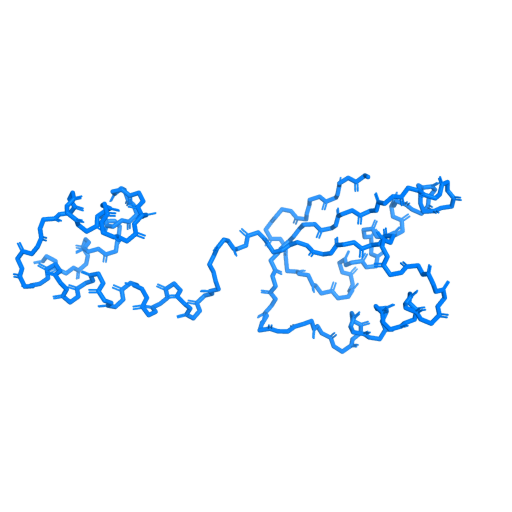1 87 TYR A N 1
ATOM 708 C CA . TYR A 1 87 ? 14.325 -5.944 -24.054 1.00 93.31 87 TYR A CA 1
ATOM 709 C C . TYR A 1 87 ? 15.702 -5.913 -24.730 1.00 93.31 87 TYR A C 1
ATOM 711 O O . TYR A 1 87 ? 15.771 -5.850 -25.951 1.00 93.31 87 TYR A O 1
ATOM 719 N N . VAL A 1 88 ? 16.791 -6.064 -23.963 1.00 92.12 88 VAL A N 1
ATOM 720 C CA . VAL A 1 88 ? 18.163 -6.157 -24.509 1.00 92.12 88 VAL A CA 1
ATOM 721 C C . VAL A 1 88 ? 18.321 -7.359 -25.452 1.00 92.12 88 VAL A C 1
ATOM 723 O O . VAL A 1 88 ? 19.084 -7.300 -26.407 1.00 92.12 88 VAL A O 1
ATOM 726 N N . LYS A 1 89 ? 17.546 -8.433 -25.248 1.00 93.25 89 LYS A N 1
ATOM 727 C CA . LYS A 1 89 ? 17.466 -9.585 -26.166 1.00 93.25 89 LYS A CA 1
ATOM 728 C C . LYS A 1 89 ? 16.603 -9.331 -27.417 1.00 93.25 89 LYS A C 1
ATOM 730 O O . LYS A 1 89 ? 16.297 -10.275 -28.137 1.00 93.25 89 LYS A O 1
ATOM 735 N N . GLY A 1 90 ? 16.166 -8.095 -27.658 1.00 92.00 90 GLY A N 1
ATOM 736 C CA . GLY A 1 90 ? 15.404 -7.698 -28.844 1.00 92.00 90 GLY A CA 1
ATOM 737 C C . GLY A 1 90 ? 13.883 -7.850 -28.731 1.00 92.00 90 GLY A C 1
ATOM 738 O O . GLY A 1 90 ? 13.180 -7.677 -29.727 1.00 92.00 90 GLY A O 1
ATOM 739 N N . ARG A 1 91 ? 13.330 -8.157 -27.545 1.00 92.69 91 ARG A N 1
ATOM 740 C CA . ARG A 1 91 ? 11.866 -8.227 -27.368 1.00 92.69 91 ARG A CA 1
ATOM 741 C C . ARG A 1 91 ? 11.229 -6.847 -27.508 1.00 92.69 91 ARG A C 1
ATOM 743 O O . ARG A 1 91 ? 11.643 -5.884 -26.864 1.00 92.69 91 ARG A O 1
ATOM 750 N N . ARG A 1 92 ? 10.143 -6.774 -28.281 1.00 93.88 92 ARG A N 1
ATOM 751 C CA . ARG A 1 92 ? 9.381 -5.536 -28.494 1.00 93.88 92 ARG A CA 1
ATOM 752 C C . ARG A 1 92 ? 8.614 -5.130 -27.234 1.00 93.88 92 ARG A C 1
ATOM 754 O O . ARG A 1 92 ? 8.056 -5.965 -26.526 1.00 93.88 92 ARG A O 1
ATOM 761 N N . ILE A 1 93 ? 8.488 -3.823 -27.007 1.00 93.06 93 ILE A N 1
ATOM 762 C CA . ILE A 1 93 ? 7.781 -3.255 -25.843 1.00 93.06 93 ILE A CA 1
ATOM 763 C C . ILE A 1 93 ? 6.325 -3.740 -25.757 1.00 93.06 93 ILE A C 1
ATOM 765 O O . ILE A 1 93 ? 5.859 -4.073 -24.668 1.00 93.06 93 ILE A O 1
ATOM 769 N N . LYS A 1 94 ? 5.629 -3.857 -26.897 1.00 93.75 94 LYS A N 1
ATOM 770 C CA . LYS A 1 94 ? 4.252 -4.379 -26.963 1.00 93.75 94 LYS A CA 1
ATOM 771 C C . LYS A 1 94 ? 4.139 -5.820 -26.453 1.00 93.75 94 LYS A C 1
ATOM 773 O O . LYS A 1 94 ? 3.182 -6.154 -25.757 1.00 93.75 94 LYS A O 1
ATOM 778 N N . GLU A 1 95 ? 5.119 -6.670 -26.763 1.00 92.69 95 GLU A N 1
ATOM 779 C CA . GLU A 1 95 ? 5.155 -8.063 -26.290 1.00 92.69 95 GLU A CA 1
ATOM 780 C C . GLU A 1 95 ? 5.378 -8.115 -24.779 1.00 92.69 95 GLU A C 1
ATOM 782 O O . GLU A 1 95 ? 4.643 -8.796 -24.066 1.00 92.69 95 GLU A O 1
ATOM 787 N N . LEU A 1 96 ? 6.335 -7.329 -24.278 1.00 93.31 96 LEU A N 1
ATOM 788 C CA . LEU A 1 96 ? 6.630 -7.237 -22.848 1.00 93.31 96 LEU A CA 1
ATOM 789 C C . LEU A 1 96 ? 5.426 -6.696 -22.061 1.00 93.31 96 LEU A C 1
ATOM 791 O O . LEU A 1 96 ? 5.127 -7.181 -20.971 1.00 93.31 96 LEU A O 1
ATOM 795 N N . SER A 1 97 ? 4.697 -5.728 -22.621 1.00 92.38 97 SER A N 1
ATOM 796 C CA . SER A 1 97 ? 3.493 -5.169 -22.000 1.00 92.38 97 SER A CA 1
ATOM 797 C C . SER A 1 97 ? 2.416 -6.224 -21.798 1.00 92.38 97 SER A C 1
ATOM 799 O O . SER A 1 97 ? 1.916 -6.381 -20.681 1.00 92.38 97 SER A O 1
ATOM 801 N N . LYS A 1 98 ? 2.126 -7.005 -22.844 1.00 92.56 98 LYS A N 1
ATOM 802 C CA . LYS A 1 98 ? 1.164 -8.110 -22.778 1.00 92.56 98 LYS A CA 1
ATOM 803 C C . LYS A 1 98 ? 1.631 -9.212 -21.827 1.00 92.56 98 LYS A C 1
ATOM 805 O O . LYS A 1 98 ? 0.858 -9.637 -20.974 1.00 92.56 98 LYS A O 1
ATOM 810 N N . GLN A 1 99 ? 2.894 -9.631 -21.928 1.00 91.06 99 GLN A N 1
ATOM 811 C CA . GLN A 1 99 ? 3.448 -10.726 -21.127 1.00 91.06 99 GLN A CA 1
ATOM 812 C C . GLN A 1 99 ? 3.407 -10.428 -19.625 1.00 91.06 99 GLN A C 1
ATOM 814 O O . GLN A 1 99 ? 3.030 -11.288 -18.832 1.00 91.06 99 GLN A O 1
ATOM 819 N N . PHE A 1 100 ? 3.795 -9.217 -19.225 1.00 88.44 100 PHE A N 1
ATOM 820 C CA . PHE A 1 100 ? 3.891 -8.852 -17.811 1.00 88.44 100 PHE A CA 1
ATOM 821 C C . PHE A 1 100 ? 2.655 -8.116 -17.279 1.00 88.44 100 PHE A C 1
ATOM 823 O O . PHE A 1 100 ? 2.621 -7.787 -16.095 1.00 88.44 100 PHE A O 1
ATOM 830 N N . LYS A 1 101 ? 1.645 -7.859 -18.125 1.00 88.38 101 LYS A N 1
ATOM 831 C CA . LYS A 1 101 ? 0.463 -7.034 -17.808 1.00 88.38 101 LYS A CA 1
ATOM 832 C C . LYS A 1 101 ? 0.843 -5.649 -17.263 1.00 88.38 101 LYS A C 1
ATOM 834 O O . LYS A 1 101 ? 0.216 -5.124 -16.347 1.00 88.38 101 LYS A O 1
ATOM 839 N N . ILE A 1 102 ? 1.898 -5.056 -17.822 1.00 88.06 102 ILE A N 1
ATOM 840 C CA . ILE A 1 102 ? 2.406 -3.733 -17.433 1.00 88.06 102 ILE A CA 1
ATOM 841 C C . ILE A 1 102 ? 2.084 -2.748 -18.558 1.00 88.06 102 ILE A C 1
ATOM 843 O O . ILE A 1 102 ? 2.395 -3.056 -19.708 1.00 88.06 102 ILE A O 1
ATOM 847 N N . PRO A 1 103 ? 1.548 -1.548 -18.274 1.00 91.06 103 PRO A N 1
ATOM 848 C CA . PRO A 1 103 ? 1.306 -0.541 -19.306 1.00 91.06 103 PRO A CA 1
ATOM 849 C C . PRO A 1 103 ? 2.569 -0.214 -20.115 1.00 91.06 103 PRO A C 1
ATOM 851 O O . PRO A 1 103 ? 3.634 0.005 -19.529 1.00 91.06 103 PRO A O 1
ATOM 854 N N . GLU A 1 104 ? 2.449 -0.104 -21.443 1.00 92.94 104 GLU A N 1
ATOM 855 C CA . GLU A 1 104 ? 3.578 0.172 -22.352 1.00 92.94 104 GLU A CA 1
ATOM 856 C C . GLU A 1 104 ? 4.397 1.394 -21.912 1.00 92.94 104 GLU A C 1
ATOM 858 O O . GLU A 1 104 ? 5.623 1.334 -21.852 1.00 92.94 104 GLU A O 1
ATOM 863 N N . LYS A 1 105 ? 3.730 2.475 -21.483 1.00 94.69 105 LYS A N 1
ATOM 864 C CA . LYS A 1 105 ? 4.368 3.689 -20.940 1.00 94.69 105 LYS A CA 1
ATOM 865 C C . LYS A 1 105 ? 5.329 3.400 -19.780 1.00 94.69 105 LYS A C 1
ATOM 867 O O . LYS A 1 105 ? 6.369 4.047 -19.653 1.00 94.69 105 LYS A O 1
ATOM 872 N N . THR A 1 106 ? 4.983 2.456 -18.908 1.00 91.25 106 THR A N 1
ATOM 873 C CA . THR A 1 106 ? 5.823 2.069 -17.767 1.00 91.25 106 THR A CA 1
ATOM 874 C C . THR A 1 106 ? 7.044 1.289 -18.236 1.00 91.25 106 THR A C 1
ATOM 876 O O . THR A 1 106 ? 8.139 1.545 -17.740 1.00 91.25 106 THR A O 1
ATOM 879 N N . ILE A 1 107 ? 6.878 0.403 -19.221 1.00 92.62 107 ILE A N 1
ATOM 880 C CA . ILE A 1 107 ? 7.990 -0.337 -19.828 1.00 92.62 107 ILE A CA 1
ATOM 881 C C . ILE A 1 107 ? 8.936 0.618 -20.552 1.00 92.62 107 ILE A C 1
ATOM 883 O O . ILE A 1 107 ? 10.132 0.578 -20.283 1.00 92.62 107 ILE A O 1
ATOM 887 N N . TYR A 1 108 ? 8.411 1.542 -21.361 1.00 93.62 108 TYR A N 1
ATOM 888 C CA . TYR A 1 108 ? 9.193 2.608 -21.995 1.00 93.62 108 TYR A CA 1
ATOM 889 C C . TYR A 1 108 ? 10.061 3.357 -20.979 1.00 93.62 108 TYR A C 1
ATOM 891 O O . TYR A 1 108 ? 11.261 3.514 -21.182 1.00 93.62 108 TYR A O 1
ATOM 899 N N . ARG A 1 109 ? 9.484 3.773 -19.842 1.00 91.12 109 ARG A N 1
ATOM 900 C CA . ARG A 1 109 ? 10.239 4.444 -18.768 1.00 91.12 109 ARG A CA 1
ATOM 901 C C . ARG A 1 109 ? 11.350 3.581 -18.170 1.00 91.12 109 ARG A C 1
ATOM 903 O O . ARG A 1 109 ? 12.328 4.137 -17.685 1.00 91.12 109 ARG A O 1
ATOM 910 N N . TRP A 1 110 ? 11.189 2.261 -18.136 1.00 92.19 110 TRP A N 1
ATOM 911 C CA . TRP A 1 110 ? 12.205 1.354 -17.601 1.00 92.19 110 TRP A CA 1
ATOM 912 C C . TRP A 1 110 ? 13.352 1.135 -18.578 1.00 92.19 110 TRP A C 1
ATOM 914 O O . TRP A 1 110 ? 14.501 1.169 -18.158 1.00 92.19 110 TRP A O 1
ATOM 924 N N . VAL A 1 111 ? 13.046 0.955 -19.862 1.00 91.94 111 VAL A N 1
ATOM 925 C CA . VAL A 1 111 ? 14.047 0.601 -20.876 1.00 91.94 111 VAL A CA 1
ATOM 926 C C . VAL A 1 111 ? 14.700 1.810 -21.544 1.00 91.94 111 VAL A C 1
ATOM 928 O O . VAL A 1 111 ? 15.730 1.645 -22.180 1.00 91.94 111 VAL A O 1
ATOM 931 N N . LYS A 1 112 ? 14.174 3.033 -21.357 1.00 89.75 112 LYS A N 1
ATOM 932 C CA . LYS A 1 112 ? 14.752 4.273 -21.917 1.00 89.75 112 LYS A CA 1
ATOM 933 C C . LYS A 1 112 ? 16.251 4.425 -21.622 1.00 89.75 112 LYS A C 1
ATOM 935 O O . LYS A 1 112 ? 16.981 4.934 -22.459 1.00 89.75 112 LYS A O 1
ATOM 940 N N . THR A 1 113 ? 16.710 3.972 -20.456 1.00 79.38 113 THR A N 1
ATOM 941 C CA . THR A 1 113 ? 18.121 4.043 -20.029 1.00 79.38 113 THR A CA 1
ATOM 942 C C . THR A 1 113 ? 18.982 2.874 -20.528 1.00 79.38 113 THR A C 1
ATOM 944 O O . THR A 1 113 ? 20.096 2.701 -20.047 1.00 79.38 113 THR A O 1
ATOM 947 N N . LYS A 1 114 ? 18.436 1.997 -21.375 1.00 74.81 114 LYS A N 1
ATOM 948 C CA . LYS A 1 114 ? 19.089 0.790 -21.912 1.00 74.81 114 LYS A CA 1
ATOM 949 C C . LYS A 1 114 ? 19.259 0.844 -23.437 1.00 74.81 114 LYS A C 1
ATOM 951 O O . LYS A 1 114 ? 19.604 -0.176 -24.025 1.00 74.81 114 LYS A O 1
ATOM 956 N N . THR A 1 115 ? 18.954 1.995 -24.034 1.00 60.69 115 THR A N 1
ATOM 957 C CA . THR A 1 115 ? 19.228 2.334 -25.438 1.00 60.69 115 THR A CA 1
ATOM 958 C C . THR A 1 115 ? 20.610 2.951 -25.508 1.00 60.69 115 THR A C 1
ATOM 960 O O . THR A 1 115 ? 21.350 2.592 -26.441 1.00 60.69 115 THR A O 1
#

Radius of gyration: 19.37 Å; Cα contacts (8 Å, |Δi|>4): 116; chains: 1; bounding box: 40×23×50 Å

Sequence (115 aa):
VKVSLGSKILTFPVVRKALIQVKNYLEKNYQIMIEGYFAGKEYSREIKAFLFALEILGKNDKVVFVDKAGYKKAERRKLKEKVEKLYVKGRRIKELSKQFKIPEKTIYRWVKTKT

Secondary structure (DSSP, 8-state):
-EEEEEEEE--HHHHHHHHHHTHHHHHTT--EEEEEE-SSSS--HHHHHHHHHHHHTT-TTSEEEEES-SS-HHHHHHHHHHHHHHHHTT--HHHHHHHHT--HHHHHHHHGGG-

pLDDT: mean 86.71, std 7.53, range [60.69, 95.06]

Nearest PDB structures (foldseek):
  2aam-assembly1_A  TM=4.553E-01  e=2.329E+00  Thermotoga maritima
  7d8z-assembly1_A  TM=3.226E-01  e=1.790E+00  Homo sapiens
  7ji4-assembly1_A  TM=3.067E-01  e=7.617E+00  Staphylococcus aureus subsp. aureus MRSA252
  7d99-assembly1_B  TM=3.094E-01  e=8.135E+00  Homo sapiens

Mean predicted aligned error: 9.72 Å